Protein AF-A0A850IZP3-F1 (afdb_monomer_lite)

Structure (mmCIF, N/CA/C/O backbone):
data_AF-A0A850IZP3-F1
#
_entry.id   AF-A0A850IZP3-F1
#
loop_
_atom_site.group_PDB
_atom_site.id
_atom_site.type_symbol
_atom_site.label_atom_id
_atom_site.label_alt_id
_atom_site.label_comp_id
_atom_site.label_asym_id
_atom_site.label_entity_id
_atom_site.label_seq_id
_atom_site.pdbx_PDB_ins_code
_atom_site.Cartn_x
_atom_site.Cartn_y
_atom_site.Cartn_z
_atom_site.occupancy
_atom_site.B_iso_or_equiv
_atom_site.auth_seq_id
_atom_site.auth_comp_id
_atom_site.auth_asym_id
_atom_site.auth_atom_id
_atom_site.pdbx_PDB_model_num
ATOM 1 N N . MET A 1 1 ? -25.789 -6.468 14.798 1.00 67.38 1 MET A N 1
ATOM 2 C CA . MET A 1 1 ? -24.496 -7.185 14.905 1.00 67.38 1 MET A CA 1
ATOM 3 C C . MET A 1 1 ? -23.851 -6.825 16.226 1.00 67.38 1 MET A C 1
ATOM 5 O O . MET A 1 1 ? -23.848 -5.647 16.564 1.00 67.38 1 MET A O 1
ATOM 9 N N . ASN A 1 2 ? -23.328 -7.804 16.965 1.00 85.12 2 ASN A N 1
ATOM 10 C CA . ASN A 1 2 ? -22.502 -7.502 18.133 1.00 85.12 2 ASN A CA 1
ATOM 11 C C . ASN A 1 2 ? -21.181 -6.833 17.675 1.00 85.12 2 ASN A C 1
ATOM 13 O O . ASN A 1 2 ? -20.790 -6.929 16.506 1.00 85.12 2 ASN A O 1
ATOM 17 N N . ASN A 1 3 ? -20.508 -6.113 18.575 1.00 82.38 3 ASN A N 1
ATOM 18 C CA . ASN A 1 3 ? -19.287 -5.377 18.225 1.00 82.38 3 ASN A CA 1
ATOM 19 C C . ASN A 1 3 ? -18.172 -6.310 17.719 1.00 82.38 3 ASN A C 1
ATOM 21 O O . ASN A 1 3 ? -17.442 -5.939 16.802 1.00 82.38 3 ASN A O 1
ATOM 25 N N . ALA A 1 4 ? -18.086 -7.531 18.256 1.00 85.38 4 ALA A N 1
ATOM 26 C CA . ALA A 1 4 ? -17.090 -8.522 17.862 1.00 85.38 4 ALA A CA 1
ATOM 27 C C . ALA A 1 4 ? -17.207 -8.910 16.377 1.00 85.38 4 ALA A C 1
ATOM 29 O O . ALA A 1 4 ? -16.210 -8.858 15.663 1.00 85.38 4 ALA A O 1
ATOM 30 N N . THR A 1 5 ? -18.412 -9.198 15.871 1.00 89.06 5 THR A N 1
ATOM 31 C CA . THR A 1 5 ? -18.633 -9.526 14.451 1.00 89.06 5 THR A CA 1
ATOM 32 C C . THR A 1 5 ? -18.244 -8.364 13.540 1.00 89.06 5 THR A C 1
ATOM 34 O O . THR A 1 5 ? -17.592 -8.563 12.518 1.00 89.06 5 THR A O 1
ATOM 37 N N . ARG A 1 6 ? -18.598 -7.129 13.917 1.00 86.56 6 ARG A N 1
ATOM 38 C CA . ARG A 1 6 ? -18.254 -5.926 13.145 1.00 86.56 6 ARG A CA 1
ATOM 39 C C . ARG A 1 6 ? -16.737 -5.740 13.036 1.00 86.56 6 ARG A C 1
ATOM 41 O O . ARG A 1 6 ? -16.224 -5.426 11.962 1.00 86.56 6 ARG A O 1
ATOM 48 N N . HIS A 1 7 ? -16.023 -5.958 14.138 1.00 88.75 7 HIS A N 1
ATOM 49 C CA . HIS A 1 7 ? -14.568 -5.886 14.161 1.00 88.75 7 HIS A CA 1
ATOM 50 C C . HIS A 1 7 ? -13.919 -7.042 13.396 1.00 88.75 7 HIS A C 1
ATOM 52 O O . HIS A 1 7 ? -13.028 -6.775 12.595 1.00 88.75 7 HIS A O 1
ATOM 58 N N . GLY A 1 8 ? -14.414 -8.273 13.547 1.00 91.25 8 GLY A N 1
ATOM 59 C CA . GLY A 1 8 ? -13.928 -9.441 12.809 1.00 91.25 8 GLY A CA 1
ATOM 60 C C . GLY A 1 8 ? -14.034 -9.271 11.292 1.00 91.25 8 GLY A C 1
ATOM 61 O O . GLY A 1 8 ? -13.052 -9.473 10.586 1.00 91.25 8 GLY A O 1
ATOM 62 N N . ILE A 1 9 ? -15.180 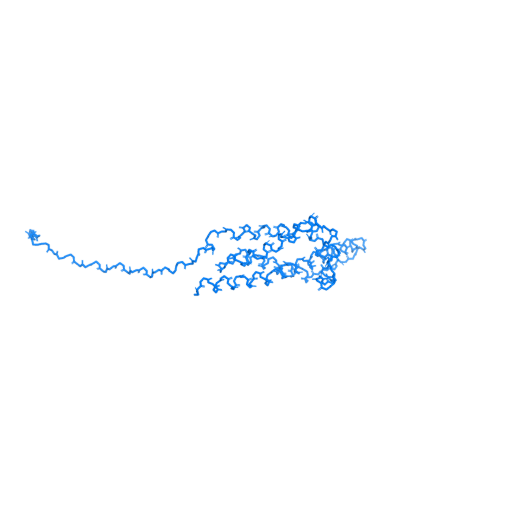-8.793 10.792 1.00 91.19 9 ILE A N 1
ATOM 63 C CA . ILE A 1 9 ? -15.354 -8.480 9.362 1.00 91.19 9 ILE A CA 1
ATOM 64 C C . ILE A 1 9 ? -14.386 -7.375 8.927 1.00 91.19 9 ILE A C 1
ATOM 66 O O . ILE A 1 9 ? -13.762 -7.477 7.878 1.00 91.19 9 ILE A O 1
ATOM 70 N N . GLY A 1 10 ? -14.221 -6.332 9.744 1.00 91.38 10 GLY A N 1
ATOM 71 C CA . GLY A 1 10 ? -13.250 -5.274 9.473 1.00 91.38 10 GLY A CA 1
ATOM 72 C C . GLY A 1 10 ? -11.815 -5.781 9.361 1.00 91.38 10 GLY A C 1
ATOM 73 O O . GLY A 1 10 ? -11.108 -5.393 8.442 1.00 91.38 10 GLY A O 1
ATOM 74 N N . ALA A 1 11 ? -11.397 -6.653 10.276 1.00 92.69 11 ALA A N 1
ATOM 75 C CA . ALA A 1 11 ? -10.071 -7.255 10.249 1.00 92.69 11 ALA A CA 1
ATOM 76 C C . ALA A 1 11 ? -9.879 -8.113 8.993 1.00 92.69 11 ALA A C 1
ATOM 78 O O . ALA A 1 11 ? -8.872 -7.956 8.312 1.00 92.69 11 ALA A O 1
ATOM 79 N N . LEU A 1 12 ? -10.868 -8.942 8.637 1.00 94.56 12 LEU A N 1
ATOM 80 C CA . LEU A 1 12 ? -10.837 -9.746 7.414 1.00 94.56 12 LEU A CA 1
ATOM 81 C C . LEU A 1 12 ? -10.697 -8.870 6.161 1.00 94.56 12 LEU A C 1
ATOM 83 O O . LEU A 1 12 ? -9.846 -9.140 5.318 1.00 94.56 12 LEU A O 1
ATOM 87 N N . ILE A 1 13 ? -11.482 -7.790 6.067 1.00 94.50 13 ILE A N 1
ATOM 88 C CA . ILE A 1 13 ? -11.368 -6.814 4.974 1.00 94.50 13 ILE A CA 1
ATOM 89 C C . ILE A 1 13 ? -9.959 -6.225 4.937 1.00 94.50 13 ILE A C 1
ATOM 91 O O . ILE A 1 13 ? -9.374 -6.143 3.867 1.00 94.50 13 ILE A O 1
ATOM 95 N N . GLY A 1 14 ? -9.399 -5.843 6.086 1.00 93.81 14 GLY A N 1
ATOM 96 C CA . GLY A 1 14 ? -8.045 -5.300 6.159 1.00 93.81 14 GLY A CA 1
ATOM 97 C C . GLY A 1 14 ? -6.970 -6.297 5.707 1.00 93.81 14 GLY A C 1
ATOM 98 O O . GLY A 1 14 ? -6.066 -5.927 4.957 1.00 93.81 14 GLY A O 1
ATOM 99 N N . VAL A 1 15 ? -7.096 -7.568 6.101 1.00 96.06 15 VAL A N 1
ATOM 100 C CA . VAL A 1 15 ? -6.193 -8.650 5.676 1.00 96.06 15 VAL A CA 1
ATOM 101 C C . VAL A 1 15 ? -6.247 -8.843 4.167 1.00 96.06 15 VAL A C 1
ATOM 103 O O . VAL A 1 15 ? -5.197 -8.953 3.552 1.00 96.06 15 VAL A O 1
ATOM 106 N N . VAL A 1 16 ? -7.437 -8.830 3.562 1.00 96.50 16 VAL A N 1
ATOM 107 C CA . VAL A 1 16 ? -7.610 -8.983 2.106 1.00 96.50 16 VAL A CA 1
ATOM 108 C C . VAL A 1 16 ? -7.182 -7.724 1.344 1.00 96.50 16 VAL A C 1
ATOM 110 O O . VAL A 1 16 ? -6.578 -7.815 0.278 1.00 96.50 16 VAL A O 1
ATOM 113 N N . ALA A 1 17 ? -7.448 -6.539 1.894 1.00 95.31 17 ALA A N 1
ATOM 114 C CA . ALA A 1 17 ? -7.074 -5.267 1.287 1.00 95.31 17 ALA A CA 1
ATOM 115 C C . ALA A 1 17 ? -5.553 -5.092 1.205 1.00 95.31 17 ALA A C 1
ATOM 117 O O . ALA A 1 17 ? -5.070 -4.498 0.251 1.00 95.31 17 ALA A O 1
ATOM 118 N N . THR A 1 18 ? -4.796 -5.621 2.170 1.00 95.50 18 THR A N 1
ATOM 119 C CA . THR A 1 18 ? -3.330 -5.479 2.211 1.00 95.50 18 THR A CA 1
ATOM 120 C C . THR A 1 18 ? -2.636 -6.018 0.944 1.00 95.50 18 THR A C 1
ATOM 122 O O . THR A 1 18 ? -1.987 -5.224 0.260 1.00 95.50 18 THR A O 1
ATOM 125 N N . PRO A 1 19 ? -2.777 -7.307 0.569 1.00 95.06 19 PRO A N 1
ATOM 126 C CA . PRO A 1 19 ? -2.169 -7.840 -0.646 1.00 95.06 19 PRO A CA 1
ATOM 127 C C . PRO A 1 19 ? -2.801 -7.262 -1.916 1.00 95.06 19 PRO A C 1
ATOM 129 O O . PRO A 1 19 ? -2.094 -7.090 -2.902 1.00 95.06 19 PRO A O 1
ATOM 132 N N . LEU A 1 20 ? -4.091 -6.900 -1.901 1.00 96.56 20 LEU A N 1
ATOM 133 C CA . LEU A 1 20 ? -4.734 -6.236 -3.041 1.00 96.56 20 LEU A CA 1
ATOM 134 C C . LEU A 1 20 ? -4.100 -4.877 -3.340 1.00 96.56 20 LEU A C 1
ATOM 136 O O . LEU A 1 20 ? -3.743 -4.609 -4.483 1.00 96.56 20 LEU A O 1
ATOM 140 N N . ILE A 1 21 ? -3.941 -4.033 -2.317 1.00 96.31 21 ILE A N 1
ATOM 141 C CA . ILE A 1 21 ? -3.305 -2.720 -2.448 1.00 96.31 21 ILE A CA 1
ATOM 142 C C . ILE A 1 21 ? -1.858 -2.900 -2.906 1.00 96.31 21 ILE A C 1
ATOM 144 O O . ILE A 1 21 ? -1.449 -2.267 -3.875 1.00 96.31 21 ILE A O 1
ATOM 148 N N . ALA A 1 22 ? -1.097 -3.775 -2.242 1.00 94.75 22 ALA A N 1
ATOM 149 C CA . ALA A 1 22 ? 0.304 -4.002 -2.576 1.00 94.75 22 ALA A CA 1
ATOM 150 C C . ALA A 1 22 ? 0.479 -4.516 -4.013 1.00 94.75 22 ALA A C 1
ATOM 152 O O . ALA A 1 22 ? 1.262 -3.943 -4.760 1.00 94.75 22 ALA A O 1
ATOM 153 N N . GLY A 1 23 ? -0.278 -5.539 -4.418 1.00 95.12 23 GLY A N 1
ATOM 154 C CA . GLY A 1 23 ? -0.184 -6.136 -5.750 1.00 95.12 23 GLY A CA 1
ATOM 155 C C . GLY A 1 23 ? -0.615 -5.185 -6.864 1.00 95.12 23 GLY A C 1
ATOM 156 O O . GLY A 1 23 ? 0.112 -5.027 -7.840 1.00 95.12 23 GLY A O 1
ATOM 157 N N . CYS A 1 24 ? -1.750 -4.493 -6.698 1.00 96.06 24 CYS A N 1
ATOM 158 C CA . CYS A 1 24 ? -2.228 -3.530 -7.695 1.00 96.06 24 CYS A CA 1
ATOM 159 C C . CYS A 1 24 ? -1.218 -2.401 -7.913 1.00 96.06 24 CYS A C 1
ATOM 161 O O . CYS A 1 24 ? -0.928 -2.039 -9.052 1.00 96.06 24 CYS A O 1
ATOM 163 N N . LEU A 1 25 ? -0.675 -1.845 -6.827 1.00 95.31 25 LEU A N 1
ATOM 164 C CA . LEU A 1 25 ? 0.289 -0.755 -6.919 1.00 95.31 25 LEU A CA 1
ATOM 165 C C . LEU A 1 25 ? 1.644 -1.230 -7.448 1.00 95.31 25 LEU A C 1
ATOM 167 O O . LEU A 1 25 ? 2.205 -0.548 -8.298 1.00 95.31 25 LEU A O 1
ATOM 171 N N . ALA A 1 26 ? 2.140 -2.390 -7.004 1.00 95.44 26 ALA A N 1
ATOM 172 C CA . ALA A 1 26 ? 3.416 -2.930 -7.467 1.00 95.44 26 ALA A CA 1
ATOM 173 C C . ALA A 1 26 ? 3.385 -3.180 -8.978 1.00 95.44 26 ALA A C 1
ATOM 175 O O . ALA A 1 26 ? 4.249 -2.672 -9.688 1.00 95.44 26 ALA A O 1
ATOM 176 N N . TYR A 1 27 ? 2.345 -3.858 -9.474 1.00 94.69 27 TYR A N 1
ATOM 177 C CA . TYR A 1 27 ? 2.168 -4.081 -10.910 1.00 94.69 27 TYR A CA 1
ATOM 178 C C . TYR A 1 27 ? 2.124 -2.755 -11.680 1.00 94.69 27 TYR A C 1
ATOM 180 O O . TYR A 1 27 ? 2.862 -2.553 -12.640 1.00 94.69 27 TYR A O 1
ATOM 188 N N . SER A 1 28 ? 1.295 -1.812 -11.220 1.00 92.88 28 SER A N 1
ATOM 189 C CA . SER A 1 28 ? 1.100 -0.539 -11.922 1.00 92.88 28 SER A CA 1
ATOM 190 C C . SER A 1 28 ? 2.368 0.316 -11.959 1.00 92.88 28 SER A C 1
ATOM 192 O O . SER A 1 28 ? 2.606 1.015 -12.936 1.00 92.88 28 SER A O 1
ATOM 194 N N . VAL A 1 29 ? 3.186 0.291 -10.901 1.00 91.19 29 VAL A N 1
ATOM 195 C CA . VAL A 1 29 ? 4.445 1.050 -10.842 1.00 91.19 29 VAL A CA 1
ATOM 196 C C . VAL A 1 29 ? 5.473 0.503 -11.827 1.00 91.19 29 VAL A C 1
ATOM 198 O O . VAL A 1 29 ? 6.165 1.298 -12.468 1.00 91.19 29 VAL A O 1
ATOM 201 N N . ASP A 1 30 ? 5.595 -0.821 -11.949 1.00 90.81 30 ASP A N 1
ATOM 202 C CA . ASP A 1 30 ? 6.545 -1.401 -12.900 1.00 90.81 30 ASP A CA 1
ATOM 203 C C . ASP A 1 30 ? 6.085 -1.198 -14.346 1.00 90.81 30 ASP A C 1
ATOM 205 O O . ASP A 1 30 ? 6.878 -0.758 -15.181 1.00 90.81 30 ASP A O 1
ATOM 209 N N . ASP A 1 31 ? 4.792 -1.376 -14.625 1.00 90.38 31 ASP A N 1
ATOM 210 C CA . ASP A 1 31 ? 4.266 -1.132 -15.967 1.00 90.38 31 ASP A CA 1
ATOM 211 C C . ASP A 1 31 ? 4.381 0.342 -16.380 1.00 90.38 31 ASP A C 1
ATOM 213 O O . ASP A 1 31 ? 4.856 0.636 -17.473 1.00 90.38 31 ASP A O 1
ATOM 217 N N . VAL A 1 32 ? 4.070 1.302 -15.498 1.00 87.25 32 VAL A N 1
ATOM 218 C CA . VAL A 1 32 ? 4.265 2.734 -15.801 1.00 87.25 32 VAL A CA 1
ATOM 219 C C . VAL A 1 32 ? 5.725 3.024 -16.148 1.00 87.25 32 VAL A C 1
ATOM 221 O O . VAL A 1 32 ? 6.003 3.815 -17.051 1.00 87.25 32 VAL A O 1
ATOM 224 N N . ARG A 1 33 ? 6.679 2.370 -15.479 1.00 86.31 33 ARG A N 1
ATOM 225 C CA . ARG A 1 33 ? 8.106 2.520 -15.782 1.00 86.31 33 ARG A CA 1
ATOM 226 C C . ARG A 1 33 ? 8.444 1.981 -17.175 1.00 86.31 33 ARG A C 1
ATOM 228 O O . ARG A 1 33 ? 9.152 2.656 -17.925 1.00 86.31 33 ARG A O 1
ATOM 235 N N . LEU A 1 34 ? 7.927 0.805 -17.531 1.00 88.19 34 LEU A N 1
ATOM 236 C CA . LEU A 1 34 ? 8.101 0.195 -18.855 1.00 88.19 34 LEU A CA 1
ATOM 237 C C . LEU A 1 34 ? 7.414 1.014 -19.958 1.00 88.19 34 LEU A C 1
ATOM 239 O O . LEU A 1 34 ? 8.002 1.254 -21.014 1.00 88.19 34 LEU A O 1
ATOM 243 N N . SER A 1 35 ? 6.212 1.518 -19.695 1.00 87.31 35 SER A N 1
ATOM 244 C CA . SER A 1 35 ? 5.441 2.399 -20.573 1.00 87.31 35 SER A CA 1
ATOM 245 C C . SER A 1 35 ? 6.163 3.728 -20.825 1.00 87.31 35 SER A C 1
ATOM 247 O O . SER A 1 35 ? 6.228 4.199 -21.958 1.00 87.31 35 SER A O 1
ATOM 249 N N . VAL A 1 36 ? 6.791 4.325 -19.805 1.00 87.25 36 VAL A N 1
ATOM 250 C CA . VAL A 1 36 ? 7.610 5.540 -19.976 1.00 87.25 36 VAL A CA 1
ATOM 251 C C . VAL A 1 36 ? 8.872 5.252 -20.791 1.00 87.25 36 VAL A C 1
ATOM 253 O O . VAL A 1 36 ? 9.206 6.028 -21.688 1.00 87.25 36 VAL A O 1
ATOM 256 N N . ALA A 1 37 ? 9.566 4.144 -20.514 1.00 88.19 37 ALA A N 1
ATOM 257 C CA . ALA A 1 37 ? 10.771 3.763 -21.251 1.00 88.19 37 ALA A CA 1
ATOM 258 C C . ALA A 1 37 ? 10.470 3.487 -22.736 1.00 88.19 37 ALA A C 1
ATOM 260 O O . ALA A 1 37 ? 11.145 4.018 -23.618 1.00 88.19 37 ALA A O 1
ATOM 261 N N . SER A 1 38 ? 9.418 2.714 -23.012 1.00 88.38 38 SER A N 1
ATOM 262 C CA . SER A 1 38 ? 8.969 2.408 -24.375 1.00 88.38 38 SER A CA 1
ATOM 263 C C . SER A 1 38 ? 8.416 3.638 -25.095 1.00 88.38 38 SER A C 1
ATOM 265 O O . SER A 1 38 ? 8.727 3.840 -26.265 1.00 88.38 38 SER A O 1
ATOM 267 N N . GLY A 1 39 ? 7.675 4.510 -24.408 1.00 89.31 39 GLY A N 1
ATOM 268 C CA . GLY A 1 39 ? 7.185 5.768 -24.969 1.00 89.31 39 GLY A CA 1
ATOM 269 C C . GLY A 1 39 ? 8.309 6.739 -25.342 1.00 89.31 39 GLY A C 1
ATOM 270 O O . GLY A 1 39 ? 8.224 7.417 -26.367 1.00 89.31 39 GLY A O 1
ATOM 271 N N . LEU A 1 40 ? 9.391 6.784 -24.555 1.00 90.94 40 LEU A N 1
ATOM 272 C CA . LEU A 1 40 ? 10.570 7.583 -24.889 1.00 90.94 40 LEU A CA 1
ATOM 273 C C . LEU A 1 40 ? 11.271 7.048 -26.143 1.00 90.94 40 LEU A C 1
ATOM 275 O O . LEU A 1 40 ? 11.614 7.840 -27.018 1.00 90.94 40 LEU A O 1
ATOM 279 N N . GLN A 1 41 ? 11.436 5.727 -26.250 1.00 91.00 41 GLN A N 1
ATOM 280 C CA . GLN A 1 41 ? 12.009 5.091 -27.438 1.00 91.00 41 GLN A CA 1
ATOM 281 C C . GLN A 1 41 ? 11.131 5.321 -28.675 1.00 91.00 41 GLN A C 1
ATOM 283 O O . GLN A 1 41 ? 11.626 5.760 -29.706 1.00 91.00 41 GLN A O 1
ATOM 288 N N . ALA A 1 42 ? 9.816 5.135 -28.547 1.00 91.75 42 ALA A N 1
ATOM 289 C CA . ALA A 1 42 ? 8.856 5.373 -29.621 1.00 91.75 42 ALA A CA 1
ATOM 290 C C . ALA A 1 42 ? 8.920 6.818 -30.145 1.00 91.75 42 ALA A C 1
ATOM 292 O O . ALA A 1 42 ? 8.843 7.054 -31.347 1.00 91.75 42 ALA A O 1
ATOM 293 N N . LYS A 1 43 ? 9.146 7.788 -29.251 1.00 92.62 43 LYS A N 1
ATOM 294 C CA . LYS A 1 43 ? 9.358 9.191 -29.622 1.00 92.62 43 LYS A CA 1
ATOM 295 C C . LYS A 1 43 ? 10.668 9.418 -30.388 1.00 92.62 43 LYS A C 1
ATOM 297 O O . LYS A 1 43 ? 10.703 10.284 -31.256 1.00 92.62 43 LYS A O 1
ATOM 302 N N . ILE A 1 44 ? 11.741 8.701 -30.046 1.00 94.25 44 ILE A N 1
ATOM 303 C CA . ILE A 1 44 ? 13.028 8.767 -30.764 1.00 94.25 44 ILE A CA 1
ATOM 304 C C . ILE A 1 44 ? 12.876 8.174 -32.169 1.00 94.25 44 ILE A C 1
ATOM 306 O O . ILE A 1 44 ? 13.392 8.743 -33.128 1.00 94.25 44 ILE A O 1
ATOM 310 N N . ASP A 1 45 ? 12.131 7.076 -32.278 1.00 95.00 45 ASP A N 1
ATOM 311 C CA . ASP A 1 45 ? 11.942 6.322 -33.520 1.00 95.00 45 ASP A CA 1
ATOM 312 C C . ASP A 1 45 ? 10.780 6.850 -34.392 1.00 95.00 45 ASP A C 1
ATOM 314 O O . ASP A 1 45 ? 10.509 6.289 -35.451 1.00 95.00 45 ASP A O 1
ATOM 318 N N . ASP A 1 46 ? 10.100 7.920 -33.962 1.00 94.56 46 ASP A N 1
ATOM 319 C CA . ASP A 1 46 ? 8.917 8.523 -34.607 1.00 94.56 46 ASP A CA 1
ATOM 320 C C . ASP A 1 46 ? 7.770 7.524 -34.871 1.00 94.56 46 ASP A C 1
ATOM 322 O O . ASP A 1 46 ? 7.109 7.531 -35.912 1.00 94.56 46 ASP A O 1
ATOM 326 N N . VAL A 1 47 ? 7.519 6.635 -33.904 1.00 93.50 47 VAL A N 1
ATOM 327 C CA . VAL A 1 47 ? 6.438 5.637 -33.947 1.00 93.50 47 VAL A CA 1
ATOM 328 C C . VAL A 1 47 ? 5.416 5.846 -32.821 1.00 93.50 47 VAL A C 1
ATOM 330 O O . VAL A 1 47 ? 5.739 6.416 -31.776 1.00 93.50 47 VAL A O 1
ATOM 333 N N . PRO A 1 48 ? 4.158 5.388 -32.987 1.00 89.00 48 PRO A N 1
ATOM 334 C CA . PRO A 1 48 ? 3.152 5.478 -31.932 1.00 89.00 48 PRO A CA 1
ATOM 335 C C . PRO A 1 48 ? 3.561 4.701 -30.674 1.00 89.00 48 PRO A C 1
ATOM 337 O O . PRO A 1 48 ? 3.965 3.542 -30.755 1.00 89.00 48 PRO A O 1
ATOM 340 N N . ALA A 1 49 ? 3.405 5.323 -29.503 1.00 84.81 49 ALA A N 1
ATOM 341 C CA . ALA A 1 49 ? 3.709 4.675 -28.232 1.00 84.81 49 ALA A CA 1
ATOM 342 C C . ALA A 1 49 ? 2.674 3.580 -27.891 1.00 84.81 49 ALA A C 1
ATOM 344 O O . ALA A 1 49 ? 1.463 3.806 -28.040 1.00 84.81 49 ALA A O 1
ATOM 345 N N . PRO A 1 50 ? 3.116 2.411 -27.397 1.00 81.69 50 PRO A N 1
ATOM 346 C CA . PRO A 1 50 ? 2.210 1.420 -26.833 1.00 81.69 50 PRO A CA 1
ATOM 347 C C . PRO A 1 50 ? 1.554 1.973 -25.558 1.00 81.69 50 PRO A C 1
ATOM 349 O O . PRO A 1 50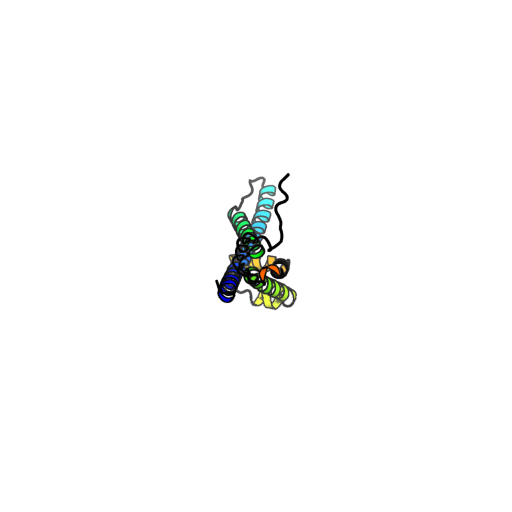 ? 2.183 2.696 -24.790 1.00 81.69 50 PRO A O 1
ATOM 352 N N . HIS A 1 51 ? 0.275 1.651 -25.348 1.00 80.62 51 HIS A N 1
ATOM 353 C CA . HIS A 1 51 ? -0.476 2.035 -24.151 1.00 80.62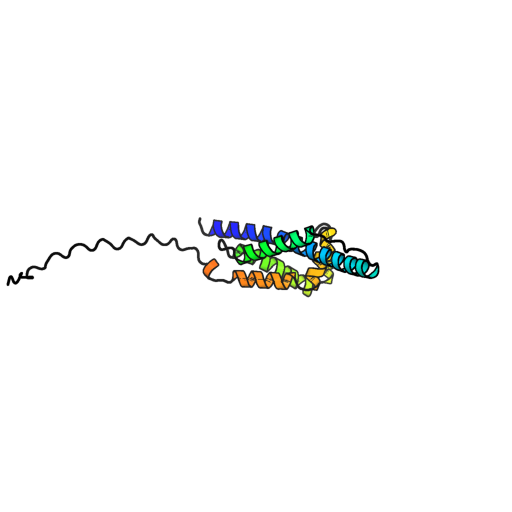 51 HIS A CA 1
ATOM 354 C C . HIS A 1 51 ? -0.949 0.772 -23.437 1.00 80.62 51 HIS A C 1
ATOM 356 O O . HIS A 1 51 ? -1.699 -0.003 -24.037 1.00 80.62 51 HIS A O 1
ATOM 362 N N . ASP A 1 52 ? -0.570 0.593 -22.170 1.00 83.81 52 ASP A N 1
ATOM 363 C CA . ASP A 1 52 ? -1.151 -0.458 -21.338 1.00 83.81 52 ASP A CA 1
ATOM 364 C C . ASP A 1 52 ? -2.321 0.075 -20.496 1.00 83.81 52 ASP A C 1
ATOM 366 O O . ASP A 1 52 ? -2.171 0.808 -19.516 1.00 83.81 52 ASP A O 1
ATOM 370 N N . TRP A 1 53 ? -3.532 -0.314 -20.888 1.00 89.62 53 TRP A N 1
ATOM 371 C CA . TRP A 1 53 ? -4.748 0.006 -20.145 1.00 89.62 53 TRP A CA 1
ATOM 372 C C . TRP A 1 53 ? -4.925 -0.872 -18.899 1.00 89.62 53 TRP A C 1
ATOM 374 O O . TRP A 1 53 ? -5.667 -0.484 -17.991 1.00 89.62 53 TRP A O 1
ATOM 384 N N . ALA A 1 54 ? -4.264 -2.034 -18.832 1.00 89.94 54 ALA A N 1
ATOM 385 C CA . ALA A 1 54 ? -4.381 -2.949 -17.702 1.00 89.94 54 ALA A CA 1
ATOM 386 C C . ALA A 1 54 ? -3.735 -2.357 -16.445 1.00 89.94 54 ALA A C 1
ATOM 388 O O . ALA A 1 54 ? -4.376 -2.335 -15.390 1.00 89.94 54 ALA A O 1
ATOM 389 N N . ALA A 1 55 ? -2.531 -1.794 -16.564 1.00 89.44 55 ALA A N 1
ATOM 390 C CA . ALA A 1 55 ? -1.867 -1.085 -15.473 1.00 89.44 55 ALA A CA 1
ATOM 391 C C . ALA A 1 55 ? -2.697 0.082 -14.927 1.00 89.44 55 ALA A C 1
ATOM 393 O O . ALA A 1 55 ? -2.868 0.212 -13.715 1.00 89.44 55 ALA A O 1
ATOM 394 N N . LEU A 1 56 ? -3.297 0.896 -15.803 1.00 91.06 56 LEU A N 1
ATOM 395 C CA . LEU A 1 56 ? -4.193 1.970 -15.365 1.00 91.06 56 LEU A CA 1
ATOM 396 C C . LEU A 1 56 ? -5.416 1.415 -14.619 1.00 91.06 56 LEU A C 1
ATOM 398 O O . LEU A 1 56 ? -5.799 1.943 -13.573 1.00 91.06 56 LEU A O 1
ATOM 402 N N . GLY A 1 57 ? -6.019 0.340 -15.130 1.00 95.06 57 GLY A N 1
ATOM 403 C CA . GLY A 1 57 ? -7.138 -0.335 -14.476 1.00 95.06 57 GLY A CA 1
ATOM 404 C C . GLY A 1 57 ? -6.776 -0.832 -13.075 1.00 95.06 57 GLY A C 1
ATOM 405 O O . GLY A 1 57 ? -7.506 -0.564 -12.119 1.00 95.06 57 GLY A O 1
ATOM 406 N N . LEU A 1 58 ? -5.628 -1.494 -12.928 1.00 95.62 58 LEU A N 1
ATOM 407 C CA . LEU A 1 58 ? -5.138 -1.994 -11.642 1.00 95.62 58 LEU A CA 1
ATOM 408 C C . LEU A 1 58 ? -4.799 -0.860 -10.672 1.00 95.62 58 LEU A C 1
ATOM 410 O O . LEU A 1 58 ? -5.164 -0.940 -9.498 1.00 95.62 58 LEU A O 1
ATOM 414 N N . LEU A 1 59 ? -4.202 0.233 -11.147 1.00 94.94 59 LEU A N 1
ATOM 415 C CA . LEU A 1 59 ? -3.944 1.421 -10.335 1.00 94.94 59 LEU A CA 1
ATOM 416 C C . LEU A 1 59 ? -5.245 1.998 -9.767 1.00 94.94 59 LEU A C 1
ATOM 418 O O . LEU A 1 59 ? -5.331 2.290 -8.571 1.00 94.94 59 LEU A O 1
ATOM 422 N N . LEU A 1 60 ? -6.273 2.126 -10.611 1.00 96.81 60 LEU A N 1
ATOM 423 C CA . LEU A 1 60 ? -7.591 2.613 -10.206 1.00 96.81 60 LEU A CA 1
ATOM 424 C C . LEU A 1 60 ? -8.260 1.671 -9.201 1.00 96.81 60 LEU A C 1
ATOM 426 O O . LEU A 1 60 ? -8.847 2.146 -8.228 1.00 96.81 60 LEU A O 1
ATOM 430 N N . VAL A 1 61 ? -8.135 0.354 -9.383 1.00 97.44 61 VAL A N 1
ATOM 431 C CA . VAL A 1 61 ? -8.620 -0.641 -8.415 1.00 97.44 61 VAL A CA 1
ATOM 432 C C . VAL A 1 61 ? -7.896 -0.488 -7.077 1.00 97.44 61 VAL A C 1
ATOM 434 O O . VAL A 1 61 ? -8.556 -0.385 -6.043 1.00 97.44 61 VAL A O 1
ATOM 437 N N . GLY A 1 62 ? -6.564 -0.395 -7.071 1.00 96.75 62 GLY A N 1
ATOM 438 C CA . GLY A 1 62 ? -5.774 -0.184 -5.855 1.00 96.75 62 GLY A CA 1
ATOM 439 C C . GLY A 1 62 ? -6.172 1.099 -5.119 1.00 96.75 62 GLY A C 1
ATOM 440 O O . GLY A 1 62 ? -6.439 1.076 -3.915 1.00 96.75 62 GLY A O 1
ATOM 441 N N . ALA A 1 63 ? -6.304 2.209 -5.849 1.00 96.31 63 ALA A N 1
ATOM 442 C CA . ALA A 1 63 ? -6.758 3.487 -5.304 1.00 96.31 63 ALA A CA 1
ATOM 443 C C . ALA A 1 63 ? -8.191 3.410 -4.748 1.00 96.31 63 ALA A C 1
ATOM 445 O O . ALA A 1 63 ? -8.468 3.940 -3.669 1.00 96.31 63 ALA A O 1
ATOM 446 N N . ALA A 1 64 ? -9.096 2.711 -5.438 1.00 97.00 64 ALA A N 1
ATOM 447 C CA . ALA A 1 64 ? -10.462 2.493 -4.975 1.00 97.00 64 ALA A CA 1
ATOM 448 C C . ALA A 1 64 ? -10.501 1.654 -3.692 1.00 97.00 64 ALA A C 1
ATOM 450 O O . ALA A 1 64 ? -11.240 1.999 -2.769 1.00 97.00 64 ALA A O 1
ATOM 451 N N . VAL A 1 65 ? -9.678 0.605 -3.583 1.00 96.69 65 VAL A N 1
ATOM 452 C CA . VAL A 1 65 ? -9.558 -0.204 -2.359 1.00 96.69 65 VAL A CA 1
ATOM 453 C C . VAL A 1 65 ? -9.047 0.650 -1.200 1.00 96.69 65 VAL A C 1
ATOM 455 O O . VAL A 1 65 ? -9.648 0.609 -0.126 1.00 96.69 65 VAL A O 1
ATOM 458 N N . ILE A 1 66 ? -8.016 1.479 -1.415 1.00 96.06 66 ILE A N 1
ATOM 459 C CA . ILE A 1 66 ? -7.537 2.448 -0.413 1.00 96.06 66 ILE A CA 1
ATOM 460 C C . ILE A 1 66 ? -8.682 3.374 0.012 1.00 96.06 66 ILE A C 1
ATOM 462 O O . ILE A 1 66 ? -8.972 3.497 1.202 1.00 96.06 66 ILE A O 1
ATOM 466 N N . GLY A 1 67 ? -9.381 3.988 -0.944 1.00 94.00 67 GLY A N 1
ATOM 467 C CA . GLY A 1 67 ? -10.514 4.871 -0.671 1.00 94.00 67 GLY A CA 1
ATOM 468 C C . GLY A 1 67 ? -11.638 4.176 0.103 1.00 94.00 67 GLY A C 1
ATOM 469 O O . GLY A 1 67 ? -12.221 4.775 1.013 1.00 94.00 67 GLY A O 1
ATOM 470 N N . LEU A 1 68 ? -11.908 2.905 -0.204 1.00 93.50 68 LEU A N 1
ATOM 471 C CA . LEU A 1 68 ? -12.903 2.080 0.472 1.00 93.50 68 LEU A CA 1
ATOM 472 C C . LEU A 1 68 ? -12.500 1.800 1.921 1.00 93.50 68 LEU A C 1
ATOM 474 O O . LEU A 1 68 ? -13.309 2.035 2.816 1.00 93.50 68 LEU A O 1
ATOM 478 N N . VAL A 1 69 ? -11.267 1.352 2.188 1.00 93.69 69 VAL A N 1
ATOM 479 C CA . VAL A 1 69 ? -10.816 1.085 3.568 1.00 93.69 69 VAL A CA 1
ATOM 480 C C . VAL A 1 69 ? -10.709 2.376 4.380 1.00 93.69 69 VAL A C 1
ATOM 482 O O . VAL A 1 69 ? -11.125 2.419 5.541 1.00 93.69 69 VAL A O 1
ATOM 485 N N . VAL A 1 70 ? -10.264 3.468 3.752 1.00 92.38 70 VAL A N 1
ATOM 486 C CA . VAL A 1 70 ? -10.237 4.801 4.364 1.00 92.38 70 VAL A CA 1
ATOM 487 C C . VAL A 1 70 ? -11.641 5.269 4.705 1.00 92.38 70 VAL A C 1
ATOM 489 O O . VAL A 1 70 ? -11.798 5.879 5.752 1.00 92.38 70 VAL A O 1
ATOM 492 N N . ASN A 1 71 ? -12.675 4.958 3.917 1.00 86.94 71 ASN A N 1
ATOM 493 C CA . ASN A 1 71 ? -14.064 5.367 4.175 1.00 86.94 71 ASN A CA 1
ATOM 494 C C . ASN A 1 71 ? -14.938 4.311 4.870 1.00 86.94 71 ASN A C 1
ATOM 496 O O . ASN A 1 71 ? -16.083 4.612 5.220 1.00 86.94 71 ASN A O 1
ATOM 500 N N . ALA A 1 72 ? -14.421 3.105 5.119 1.00 80.00 72 ALA A N 1
ATOM 501 C CA . ALA A 1 72 ? -15.181 2.000 5.685 1.00 80.00 72 ALA A CA 1
ATOM 502 C C . ALA A 1 72 ? -15.793 2.387 7.041 1.00 80.00 72 ALA A C 1
ATOM 504 O O . ALA A 1 72 ? -15.116 2.494 8.065 1.00 80.00 72 ALA A O 1
ATOM 505 N N . ARG A 1 73 ? -17.117 2.579 7.058 1.00 76.88 73 ARG A N 1
ATOM 506 C CA . ARG A 1 73 ? -17.877 2.906 8.278 1.00 76.88 73 ARG A CA 1
ATOM 507 C C . ARG A 1 73 ? -18.072 1.700 9.197 1.00 76.88 73 ARG A C 1
ATOM 509 O O . ARG A 1 73 ? -18.498 1.866 10.335 1.00 76.88 73 ARG A O 1
ATOM 516 N N . LEU A 1 74 ? -17.783 0.498 8.696 1.00 70.38 74 LEU A N 1
ATOM 517 C CA . LEU A 1 74 ? -18.009 -0.751 9.410 1.00 70.38 74 LEU A CA 1
ATOM 518 C C . LEU A 1 74 ? -17.032 -0.910 10.576 1.00 70.38 74 LEU A C 1
ATOM 520 O O . LEU A 1 74 ? -17.477 -1.155 11.689 1.00 70.38 74 LEU A O 1
ATOM 524 N N . SER A 1 75 ? -15.723 -0.749 10.373 1.00 84.31 75 SER A N 1
ATOM 525 C CA . SER A 1 75 ? -14.743 -0.994 11.436 1.00 84.31 75 SER A CA 1
ATOM 526 C C . SER A 1 75 ? -13.424 -0.263 11.176 1.00 84.31 75 SER A C 1
ATOM 528 O O . SER A 1 75 ? -12.929 -0.312 10.050 1.00 84.31 75 SER A O 1
ATOM 530 N N . PRO A 1 76 ? -12.802 0.339 12.207 1.00 87.00 76 PRO A N 1
ATOM 531 C CA . PRO A 1 76 ? -11.473 0.941 12.093 1.00 87.00 76 PRO A CA 1
ATOM 532 C C . PRO A 1 76 ? -10.382 -0.093 11.776 1.00 87.00 76 PRO A C 1
ATOM 534 O O . PRO A 1 76 ? -9.345 0.273 11.233 1.00 87.00 76 PRO A O 1
ATOM 537 N N . LEU A 1 77 ? -10.625 -1.386 12.040 1.00 90.62 77 LEU A N 1
ATOM 538 C CA . LEU A 1 77 ? -9.674 -2.456 11.717 1.00 90.62 77 LEU A CA 1
ATOM 539 C C . LEU A 1 77 ? -9.453 -2.628 10.209 1.00 90.62 77 LEU A C 1
ATOM 541 O O . LEU A 1 77 ? -8.372 -3.048 9.812 1.00 90.62 77 LEU A O 1
ATOM 545 N N . ALA A 1 78 ? -10.431 -2.246 9.380 1.00 91.38 78 ALA A N 1
ATOM 546 C CA . ALA A 1 78 ? -10.314 -2.354 7.927 1.00 91.38 78 ALA A CA 1
ATOM 547 C C . ALA A 1 78 ? -9.189 -1.482 7.356 1.00 91.38 78 ALA A C 1
ATOM 549 O O . ALA A 1 78 ? -8.555 -1.885 6.389 1.00 91.38 78 ALA A O 1
ATOM 550 N N . SER A 1 79 ? -8.915 -0.319 7.959 1.00 93.31 79 SER A N 1
ATOM 551 C CA . SER A 1 79 ? -7.779 0.531 7.583 1.00 93.31 79 SER A CA 1
ATOM 552 C C . SER A 1 79 ? -6.573 0.351 8.506 1.00 93.31 79 SER A C 1
ATOM 554 O O . SER A 1 79 ? -5.444 0.496 8.053 1.00 93.31 79 SER A O 1
ATOM 556 N N . LEU A 1 80 ? -6.779 0.001 9.783 1.00 94.38 80 LEU A N 1
ATOM 557 C CA . LEU A 1 80 ? -5.674 -0.191 10.725 1.00 94.38 80 LEU A CA 1
ATOM 558 C C . LEU A 1 80 ? -4.773 -1.360 10.321 1.00 94.38 80 LEU A C 1
ATOM 560 O O . LEU A 1 80 ? -3.560 -1.206 10.342 1.00 94.38 80 LEU A O 1
ATOM 564 N N . VAL A 1 81 ? -5.348 -2.508 9.945 1.00 95.94 81 VAL A N 1
ATOM 565 C CA . VAL A 1 81 ? -4.571 -3.698 9.556 1.00 95.94 81 VAL A CA 1
ATOM 566 C C . VAL A 1 81 ? -3.645 -3.408 8.365 1.00 95.94 81 VAL A C 1
ATOM 568 O O . VAL A 1 81 ? -2.434 -3.543 8.541 1.00 95.94 81 VAL A O 1
ATOM 571 N N . PRO A 1 82 ? -4.137 -2.944 7.196 1.00 95.75 82 PRO A N 1
ATOM 572 C CA . PRO A 1 82 ? -3.253 -2.619 6.078 1.00 95.75 82 PRO A CA 1
ATOM 573 C C . PRO A 1 82 ? -2.306 -1.461 6.406 1.00 95.75 82 PRO A C 1
ATOM 575 O O . PRO A 1 82 ? -1.170 -1.456 5.941 1.00 95.75 82 PRO A O 1
ATOM 578 N N . GLY A 1 83 ? -2.731 -0.511 7.247 1.00 96.88 83 GLY A N 1
ATOM 579 C CA . GLY A 1 83 ? -1.888 0.595 7.688 1.00 96.88 83 GLY A CA 1
ATOM 580 C C . GLY A 1 83 ? -0.681 0.152 8.514 1.00 96.88 83 GLY A C 1
ATOM 581 O O . GLY A 1 83 ? 0.445 0.545 8.222 1.00 96.88 83 GLY A O 1
ATOM 582 N N . VAL A 1 84 ? -0.902 -0.695 9.521 1.00 97.62 84 VAL A N 1
ATOM 583 C CA . VAL A 1 84 ? 0.164 -1.228 10.380 1.00 97.62 84 VAL A CA 1
ATOM 584 C C . VAL A 1 84 ? 1.085 -2.144 9.586 1.00 97.62 84 VAL A C 1
ATOM 586 O O . VAL A 1 84 ? 2.297 -2.000 9.693 1.00 97.62 84 VAL A O 1
ATOM 589 N N . LEU A 1 85 ? 0.536 -3.048 8.769 1.00 96.75 85 LEU A N 1
ATOM 590 C CA . LEU A 1 85 ? 1.345 -3.969 7.968 1.00 96.75 85 LEU A CA 1
ATOM 591 C C . LEU A 1 85 ? 2.188 -3.222 6.929 1.00 96.75 85 LEU A C 1
ATOM 593 O O . LEU A 1 85 ? 3.395 -3.434 6.863 1.00 96.75 85 LEU A O 1
ATOM 597 N N . GLY A 1 86 ? 1.584 -2.305 6.166 1.00 95.75 86 GLY A N 1
ATOM 598 C CA . GLY A 1 86 ? 2.301 -1.491 5.182 1.00 95.75 86 GLY A CA 1
ATOM 599 C C . GLY A 1 86 ? 3.317 -0.545 5.826 1.00 95.75 86 GLY A C 1
ATOM 600 O O . GLY A 1 86 ? 4.438 -0.416 5.342 1.00 95.75 86 GLY A O 1
ATOM 601 N N . GLY A 1 87 ? 2.963 0.065 6.959 1.00 96.56 87 GLY A N 1
ATOM 602 C CA . GLY A 1 87 ? 3.862 0.929 7.720 1.00 96.56 87 GLY A CA 1
ATOM 603 C C . GLY A 1 87 ? 5.062 0.166 8.280 1.00 96.56 87 GLY A C 1
ATOM 604 O O . GLY A 1 87 ? 6.195 0.595 8.086 1.00 96.56 87 GLY A O 1
ATOM 605 N N . ALA A 1 88 ? 4.829 -0.987 8.913 1.00 96.81 88 ALA A N 1
ATOM 606 C CA . ALA A 1 88 ? 5.889 -1.849 9.432 1.00 96.81 88 ALA A CA 1
ATOM 607 C C . ALA A 1 88 ? 6.803 -2.353 8.312 1.00 96.81 88 ALA A C 1
ATOM 609 O O . ALA A 1 88 ? 8.021 -2.317 8.459 1.00 96.81 88 ALA A O 1
ATOM 610 N N . LEU A 1 89 ? 6.227 -2.750 7.175 1.00 95.62 89 LEU A N 1
ATOM 611 C CA . LEU A 1 89 ? 6.987 -3.145 5.994 1.00 95.62 89 LEU A CA 1
ATOM 612 C C . LEU A 1 89 ? 7.865 -1.999 5.472 1.00 95.62 89 LEU A C 1
ATOM 614 O O . LEU A 1 89 ? 9.037 -2.214 5.177 1.00 95.62 89 LEU A O 1
ATOM 618 N N . GLY A 1 90 ? 7.322 -0.783 5.387 1.00 95.50 90 GLY A N 1
ATOM 619 C CA . GLY A 1 90 ? 8.075 0.402 4.973 1.00 95.50 90 GLY A CA 1
ATOM 620 C C . GLY A 1 90 ? 9.217 0.749 5.933 1.00 95.50 90 GLY A C 1
ATOM 621 O O . GLY A 1 90 ? 10.324 1.038 5.489 1.00 95.50 90 GLY A O 1
ATOM 622 N N . VAL A 1 91 ? 8.975 0.662 7.245 1.00 97.12 91 VAL A N 1
ATOM 623 C CA . VAL A 1 91 ? 10.013 0.854 8.273 1.00 97.12 91 VAL A CA 1
ATOM 624 C C . VAL A 1 91 ? 11.095 -0.218 8.164 1.00 97.12 91 VAL A C 1
ATOM 626 O O . VAL A 1 91 ? 12.276 0.104 8.238 1.00 97.12 91 VAL A O 1
ATOM 629 N N . LEU A 1 92 ? 10.718 -1.479 7.951 1.00 96.38 92 LEU A N 1
ATOM 630 C CA . LEU A 1 92 ? 11.674 -2.575 7.816 1.00 96.38 92 LEU A CA 1
ATOM 631 C C . LEU A 1 92 ? 12.549 -2.412 6.570 1.00 96.38 92 LEU A C 1
ATOM 633 O O . LEU A 1 92 ? 13.756 -2.602 6.645 1.00 96.38 92 LEU A O 1
ATOM 637 N N . TRP A 1 93 ? 11.973 -1.965 5.455 1.00 95.50 93 TRP A N 1
ATOM 638 C CA . TRP A 1 93 ? 12.735 -1.600 4.259 1.00 95.50 93 TRP A CA 1
ATOM 639 C C . TRP A 1 93 ? 13.722 -0.456 4.486 1.00 95.50 93 TRP A C 1
ATOM 641 O O . TRP A 1 93 ? 14.801 -0.466 3.896 1.00 95.50 93 TRP A O 1
ATOM 651 N N . PHE A 1 94 ? 13.367 0.507 5.337 1.00 94.62 94 PHE A N 1
ATOM 652 C CA . PHE A 1 94 ? 14.235 1.630 5.681 1.00 94.62 94 PHE A CA 1
ATOM 653 C C . PHE A 1 94 ? 15.378 1.232 6.626 1.00 94.62 94 PHE A C 1
ATOM 655 O O . PHE A 1 94 ? 16.497 1.712 6.469 1.00 94.62 94 PHE A O 1
ATOM 662 N N . LEU A 1 95 ? 15.106 0.368 7.607 1.00 97.50 95 LEU A N 1
ATOM 663 C CA . LEU A 1 95 ? 16.090 -0.043 8.613 1.00 97.50 95 LEU A CA 1
ATOM 664 C C . LEU A 1 95 ? 16.985 -1.197 8.143 1.00 97.50 95 LEU A C 1
ATOM 666 O O . LEU A 1 95 ? 18.157 -1.236 8.494 1.00 97.50 95 LEU A O 1
ATOM 670 N N . GLU A 1 96 ? 16.438 -2.124 7.357 1.00 96.75 96 GLU A N 1
ATOM 671 C CA . GLU A 1 96 ? 17.043 -3.424 7.046 1.00 96.75 96 GLU A CA 1
ATOM 672 C C . GLU A 1 96 ? 16.950 -3.743 5.541 1.00 96.75 96 GLU A C 1
ATOM 674 O O . GLU A 1 96 ? 16.559 -4.837 5.129 1.00 96.75 96 GLU A O 1
ATOM 679 N N . THR A 1 97 ? 17.308 -2.783 4.679 1.00 95.44 97 THR A N 1
ATOM 680 C CA . THR A 1 97 ? 17.194 -2.917 3.211 1.00 95.44 97 THR A CA 1
ATOM 681 C C . THR A 1 97 ? 17.896 -4.167 2.669 1.00 95.44 97 THR A C 1
ATOM 683 O O . THR A 1 97 ? 17.338 -4.875 1.834 1.00 95.44 97 THR A O 1
ATOM 686 N N . ALA A 1 98 ? 19.111 -4.466 3.147 1.00 95.19 98 ALA A N 1
ATOM 687 C CA . ALA A 1 98 ? 19.884 -5.618 2.678 1.00 95.19 98 ALA A CA 1
ATOM 688 C C . ALA A 1 98 ? 19.200 -6.949 3.025 1.00 95.19 98 ALA A C 1
ATOM 690 O O . ALA A 1 98 ? 19.121 -7.844 2.186 1.00 95.19 98 ALA A O 1
ATOM 691 N N . TRP A 1 99 ? 18.657 -7.056 4.240 1.00 95.19 99 TRP A N 1
ATOM 692 C CA . TRP A 1 99 ? 17.892 -8.224 4.667 1.00 95.19 99 TRP A CA 1
ATOM 693 C C . TRP A 1 99 ? 16.593 -8.363 3.869 1.00 95.19 99 TRP A C 1
ATOM 695 O O . TRP A 1 99 ? 16.248 -9.462 3.441 1.00 95.19 99 TRP A O 1
ATOM 705 N N . MET A 1 100 ? 15.896 -7.252 3.612 1.00 95.50 100 MET A N 1
ATOM 706 C CA . MET A 1 100 ? 14.675 -7.258 2.806 1.00 95.50 100 MET A CA 1
ATOM 707 C C . MET A 1 100 ? 14.929 -7.727 1.374 1.00 95.50 100 MET A C 1
ATOM 709 O O . MET A 1 100 ? 14.153 -8.531 0.861 1.00 95.50 100 MET A O 1
ATOM 713 N N . LEU A 1 101 ? 16.016 -7.277 0.741 1.00 93.94 101 LEU A N 1
ATOM 714 C CA . LEU A 1 101 ? 16.409 -7.741 -0.592 1.00 93.94 101 LEU A CA 1
ATOM 715 C C . LEU A 1 101 ? 16.705 -9.248 -0.607 1.00 93.94 101 LEU A C 1
ATOM 717 O O . LEU A 1 101 ? 16.235 -9.940 -1.502 1.00 93.94 101 LEU A O 1
ATOM 721 N N . ASP A 1 102 ? 17.409 -9.767 0.404 1.00 93.38 102 ASP A N 1
ATOM 722 C CA . ASP A 1 102 ? 17.697 -11.205 0.536 1.00 93.38 102 ASP A CA 1
ATOM 723 C C . ASP A 1 102 ? 16.428 -12.051 0.749 1.00 93.38 102 ASP A C 1
ATOM 725 O O . ASP A 1 102 ? 16.308 -13.155 0.219 1.00 93.38 102 ASP A O 1
ATOM 729 N N . LYS A 1 103 ? 15.454 -11.545 1.519 1.00 92.56 103 LYS A N 1
ATOM 730 C CA . LYS A 1 103 ? 14.225 -12.284 1.870 1.00 92.56 103 LYS A CA 1
ATOM 731 C C . LYS A 1 103 ? 13.066 -12.123 0.901 1.00 92.56 103 LYS A C 1
ATOM 733 O O . LYS A 1 103 ? 12.107 -12.887 0.992 1.00 92.56 103 LYS A O 1
ATOM 738 N N . SER A 1 104 ? 13.146 -11.192 -0.039 1.00 90.88 104 SER A N 1
ATOM 739 C CA . SER A 1 104 ? 12.115 -10.986 -1.061 1.00 90.88 104 SER A CA 1
ATOM 740 C C . SER A 1 104 ? 12.264 -11.987 -2.211 1.00 90.88 104 SER A C 1
ATOM 742 O O . SER A 1 104 ? 12.416 -11.605 -3.366 1.00 90.88 104 SER A O 1
ATOM 744 N N . THR A 1 105 ? 12.265 -13.283 -1.891 1.00 88.38 105 THR A N 1
ATOM 745 C CA . THR A 1 105 ? 12.402 -14.360 -2.879 1.00 88.38 105 THR A CA 1
ATOM 746 C C . THR A 1 105 ? 11.118 -14.526 -3.710 1.00 88.38 105 THR A C 1
ATOM 748 O O . THR A 1 105 ? 10.041 -14.112 -3.260 1.00 88.38 105 THR A O 1
ATOM 751 N N . PRO A 1 106 ? 11.185 -15.194 -4.883 1.00 86.62 106 PRO A N 1
ATOM 752 C CA . PRO A 1 106 ? 10.015 -15.478 -5.722 1.00 86.62 106 PRO A CA 1
ATOM 753 C C . PRO A 1 106 ? 8.870 -16.222 -5.014 1.00 86.62 106 PRO A C 1
ATOM 755 O O . PRO A 1 106 ? 7.724 -16.157 -5.449 1.00 86.62 106 PRO A O 1
ATOM 758 N N . GLU A 1 107 ? 9.168 -16.922 -3.913 1.00 87.94 107 GLU A N 1
ATOM 759 C CA . GLU A 1 107 ? 8.170 -17.602 -3.077 1.00 87.94 107 GLU A CA 1
ATOM 760 C C . GLU A 1 107 ? 7.250 -16.618 -2.336 1.00 87.94 107 GLU A C 1
ATOM 762 O O . GLU A 1 107 ? 6.086 -16.930 -2.085 1.00 87.94 107 GLU A O 1
ATOM 767 N N . PHE A 1 108 ? 7.759 -15.431 -1.987 1.00 86.88 108 PHE A N 1
ATOM 768 C CA . PHE A 1 108 ? 7.019 -14.406 -1.244 1.00 86.88 108 PHE A CA 1
ATOM 769 C C . PHE A 1 108 ? 6.529 -13.267 -2.133 1.00 86.88 108 PHE A C 1
ATOM 771 O O . PHE A 1 108 ? 5.451 -12.718 -1.893 1.00 86.88 108 PHE A O 1
ATOM 778 N N . VAL A 1 109 ? 7.315 -12.900 -3.143 1.00 90.62 109 VAL A N 1
ATOM 779 C CA . VAL A 1 109 ? 6.984 -11.844 -4.099 1.00 90.62 109 VAL A CA 1
ATOM 780 C C . VAL A 1 109 ? 7.141 -12.425 -5.501 1.00 90.62 109 VAL A C 1
ATOM 782 O O . VAL A 1 109 ? 8.274 -12.679 -5.901 1.00 90.62 109 VAL A O 1
ATOM 785 N N . PRO A 1 110 ? 6.043 -12.638 -6.251 1.00 92.12 110 PRO A N 1
ATOM 786 C CA . PRO A 1 110 ? 6.119 -13.109 -7.629 1.00 92.12 110 PRO A CA 1
ATOM 787 C C . PRO A 1 110 ? 7.083 -12.258 -8.460 1.00 92.12 110 PRO A C 1
ATOM 789 O O . PRO A 1 110 ? 7.143 -11.042 -8.275 1.00 92.12 110 PRO A O 1
ATOM 792 N N . GLU A 1 111 ? 7.805 -12.888 -9.386 1.00 91.00 111 GLU A N 1
ATOM 793 C CA . GLU A 1 111 ? 8.844 -12.234 -10.193 1.00 91.00 111 GLU A CA 1
ATOM 794 C C . GLU A 1 111 ? 8.312 -10.990 -10.925 1.00 91.00 111 GLU A C 1
ATOM 796 O O . GLU A 1 111 ? 8.921 -9.924 -10.847 1.00 91.00 111 GLU A O 1
ATOM 801 N N . ASP A 1 112 ? 7.101 -11.084 -11.483 1.00 89.62 112 ASP A N 1
ATOM 802 C CA . ASP A 1 112 ? 6.406 -9.985 -12.171 1.00 89.62 112 ASP A CA 1
ATOM 803 C C . ASP A 1 112 ? 6.103 -8.777 -11.265 1.00 89.62 112 ASP A C 1
ATOM 805 O O . ASP A 1 112 ? 5.876 -7.668 -11.740 1.00 89.62 112 ASP A O 1
ATOM 809 N N . LEU A 1 113 ? 6.070 -8.970 -9.944 1.00 93.00 113 LEU A N 1
ATOM 810 C CA . LEU A 1 113 ? 5.809 -7.909 -8.969 1.00 93.00 113 LEU A CA 1
ATOM 811 C C . LEU A 1 113 ? 7.080 -7.422 -8.277 1.00 93.00 113 LEU A C 1
ATOM 813 O O . LEU A 1 113 ? 7.036 -6.389 -7.608 1.00 93.00 113 LEU A O 1
ATOM 817 N N . TYR A 1 114 ? 8.199 -8.137 -8.409 1.00 93.56 114 TYR A N 1
ATOM 818 C CA . TYR A 1 114 ? 9.412 -7.889 -7.633 1.00 93.56 114 TYR A CA 1
ATOM 819 C C . TYR A 1 114 ? 9.978 -6.483 -7.862 1.00 93.56 114 TYR A C 1
ATOM 821 O O . TYR A 1 114 ? 10.283 -5.762 -6.907 1.00 93.56 114 TYR A O 1
ATOM 829 N N . LEU A 1 115 ? 10.070 -6.047 -9.120 1.00 92.50 115 LEU A N 1
ATOM 830 C CA . LEU A 1 115 ? 10.586 -4.718 -9.461 1.00 92.50 115 LEU A CA 1
ATOM 831 C C . LEU A 1 115 ? 9.667 -3.601 -8.964 1.00 92.50 115 LEU A C 1
ATOM 833 O O . LEU A 1 115 ? 10.131 -2.647 -8.342 1.00 92.50 115 LEU A O 1
ATOM 837 N N . GLY A 1 116 ? 8.358 -3.741 -9.164 1.00 93.62 116 GLY A N 1
ATOM 838 C CA . GLY A 1 116 ? 7.374 -2.792 -8.649 1.00 93.62 116 GLY A CA 1
ATOM 839 C C . GLY A 1 116 ? 7.393 -2.696 -7.124 1.00 93.62 116 GLY A C 1
ATOM 840 O O . GLY A 1 116 ? 7.439 -1.601 -6.562 1.00 93.62 116 GLY A O 1
ATOM 841 N N . TYR A 1 117 ? 7.434 -3.846 -6.451 1.00 94.56 117 TYR A N 1
ATOM 842 C CA . TYR A 1 117 ? 7.519 -3.971 -4.999 1.00 94.56 117 TYR A CA 1
ATOM 843 C C . TYR A 1 117 ? 8.774 -3.297 -4.430 1.00 94.56 117 TYR A C 1
ATOM 845 O O . TYR A 1 117 ? 8.672 -2.454 -3.535 1.00 94.56 117 TYR A O 1
ATOM 853 N N . THR A 1 118 ? 9.951 -3.623 -4.967 1.00 94.12 118 THR A N 1
ATOM 854 C CA . THR A 1 118 ? 11.226 -3.044 -4.515 1.00 94.12 118 THR A CA 1
ATOM 855 C C . THR A 1 118 ? 11.297 -1.546 -4.800 1.00 94.12 118 THR A C 1
ATOM 857 O O . THR A 1 118 ? 11.752 -0.784 -3.948 1.00 94.12 118 THR A O 1
ATOM 860 N N . ASN A 1 119 ? 10.773 -1.085 -5.938 1.00 93.12 119 ASN A N 1
ATOM 861 C CA . ASN A 1 119 ? 10.724 0.337 -6.273 1.00 93.12 119 ASN A CA 1
ATOM 862 C C . ASN A 1 119 ? 9.772 1.113 -5.344 1.00 93.12 119 ASN A C 1
ATOM 864 O O . ASN A 1 119 ? 10.118 2.181 -4.836 1.00 93.12 119 ASN A O 1
ATOM 868 N N . MET A 1 120 ? 8.589 0.569 -5.053 1.00 95.00 120 MET A N 1
ATOM 869 C CA . MET A 1 120 ? 7.672 1.146 -4.064 1.00 95.00 120 MET A CA 1
ATOM 870 C C . MET A 1 120 ? 8.305 1.227 -2.675 1.00 95.00 120 MET A C 1
ATOM 872 O O . MET A 1 120 ? 8.136 2.220 -1.964 1.00 95.00 120 MET A O 1
ATOM 876 N N . ALA A 1 121 ? 9.029 0.185 -2.276 1.00 94.25 121 ALA A N 1
ATOM 877 C CA . ALA A 1 121 ? 9.724 0.154 -1.004 1.00 94.25 121 ALA A CA 1
ATOM 878 C C . ALA A 1 121 ? 10.845 1.198 -0.928 1.00 94.25 121 ALA A C 1
ATOM 880 O O . ALA A 1 121 ? 10.879 1.981 0.021 1.00 94.25 121 ALA A O 1
ATOM 881 N N . ALA A 1 122 ? 11.698 1.268 -1.954 1.00 91.19 122 ALA A N 1
ATOM 882 C CA . ALA A 1 122 ? 12.800 2.223 -2.040 1.00 91.19 122 ALA A CA 1
ATOM 883 C C . ALA A 1 122 ? 12.321 3.685 -2.016 1.00 91.19 122 ALA A C 1
ATOM 885 O O . ALA A 1 122 ? 12.963 4.535 -1.405 1.00 91.19 122 ALA A O 1
ATOM 886 N N . ASN A 1 123 ? 11.162 3.977 -2.617 1.00 93.06 123 ASN A N 1
ATOM 887 C CA . ASN A 1 123 ? 10.555 5.313 -2.604 1.00 93.06 123 ASN A CA 1
ATOM 888 C C . ASN A 1 123 ? 9.718 5.607 -1.342 1.00 93.06 123 ASN A C 1
ATOM 890 O O . ASN A 1 123 ? 9.073 6.653 -1.252 1.00 93.06 123 ASN A O 1
ATOM 894 N N . GLY A 1 124 ? 9.672 4.690 -0.371 1.00 94.44 124 GLY A N 1
ATOM 895 C CA . GLY A 1 124 ? 8.908 4.863 0.867 1.00 94.44 124 GLY A CA 1
ATOM 896 C C . GLY A 1 124 ? 7.386 4.809 0.686 1.00 94.44 124 GLY A C 1
ATOM 897 O O . GLY A 1 124 ? 6.645 5.192 1.594 1.00 94.44 124 GLY A O 1
ATOM 898 N N . THR A 1 125 ? 6.886 4.316 -0.452 1.00 95.81 125 THR A N 1
ATOM 899 C CA . THR A 1 125 ? 5.450 4.273 -0.769 1.00 95.81 125 THR A CA 1
ATOM 900 C C . THR A 1 125 ? 4.665 3.453 0.257 1.00 95.81 125 THR A C 1
ATOM 902 O O . THR A 1 125 ? 3.619 3.905 0.726 1.00 95.81 125 THR A O 1
ATOM 905 N N . PHE A 1 126 ? 5.188 2.294 0.680 1.00 95.56 126 PHE A N 1
ATOM 906 C CA . PHE A 1 126 ? 4.562 1.479 1.732 1.00 95.56 126 PHE A CA 1
ATOM 907 C C . PHE A 1 126 ? 4.447 2.231 3.061 1.00 95.56 126 PHE A C 1
ATOM 909 O O . PHE A 1 126 ? 3.401 2.170 3.708 1.00 95.56 126 PHE A O 1
ATOM 916 N N . MET A 1 127 ? 5.478 2.994 3.435 1.00 96.50 127 MET A N 1
ATOM 917 C CA . MET A 1 127 ? 5.476 3.776 4.670 1.00 96.50 127 MET A CA 1
ATOM 918 C C . MET A 1 127 ? 4.439 4.902 4.613 1.00 96.50 127 MET A C 1
ATOM 920 O O . MET A 1 127 ? 3.651 5.054 5.545 1.00 96.50 127 MET A O 1
ATOM 924 N N . ILE A 1 128 ? 4.386 5.649 3.506 1.00 97.69 128 ILE A N 1
ATOM 925 C CA . ILE A 1 128 ? 3.436 6.756 3.315 1.00 97.69 128 ILE A CA 1
ATOM 926 C C . ILE A 1 128 ? 1.990 6.249 3.361 1.00 97.69 128 ILE A C 1
ATOM 928 O O . ILE A 1 128 ? 1.173 6.778 4.119 1.00 97.69 128 ILE A O 1
ATOM 932 N N . ILE A 1 129 ? 1.672 5.204 2.589 1.00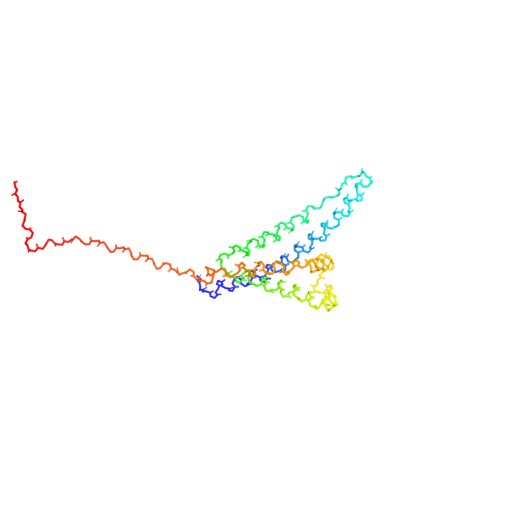 96.81 129 ILE A N 1
ATOM 933 C CA . ILE A 1 129 ? 0.328 4.605 2.570 1.00 96.81 129 ILE A CA 1
ATOM 934 C C . ILE A 1 129 ? -0.008 4.024 3.945 1.00 96.81 129 ILE A C 1
ATOM 936 O O . ILE A 1 129 ? -1.104 4.253 4.459 1.00 96.81 129 ILE A O 1
ATOM 940 N N . GLY A 1 130 ? 0.942 3.321 4.564 1.00 96.81 130 GLY A N 1
ATOM 941 C CA . GLY A 1 130 ? 0.792 2.740 5.892 1.00 96.81 130 GLY A CA 1
ATOM 942 C C . GLY A 1 130 ? 0.393 3.781 6.936 1.00 96.81 130 GLY A C 1
ATOM 943 O O . GLY A 1 130 ? -0.643 3.653 7.594 1.00 96.81 130 GLY A O 1
ATOM 944 N N . VAL A 1 131 ? 1.161 4.869 7.024 1.00 97.50 131 VAL A N 1
ATOM 945 C CA . VAL A 1 131 ? 0.888 5.992 7.932 1.00 97.50 131 VAL A CA 1
ATOM 946 C C . VAL A 1 131 ? -0.465 6.634 7.628 1.00 97.50 131 VAL A C 1
ATOM 948 O O . VAL A 1 131 ? -1.251 6.844 8.551 1.00 97.50 131 VAL A O 1
ATOM 951 N N . ALA A 1 132 ? -0.785 6.897 6.358 1.00 96.62 132 ALA A N 1
ATOM 952 C CA . ALA A 1 132 ? -2.070 7.484 5.978 1.00 96.62 132 ALA A CA 1
ATOM 953 C C . ALA A 1 132 ? -3.263 6.618 6.430 1.00 96.62 132 ALA A C 1
ATOM 955 O O . ALA A 1 132 ? -4.248 7.134 6.967 1.00 96.62 132 ALA A O 1
ATOM 956 N N . LEU A 1 133 ? -3.162 5.295 6.280 1.00 95.94 133 LEU A N 1
ATOM 957 C CA . LEU A 1 133 ? -4.191 4.340 6.697 1.00 95.94 133 LEU A CA 1
ATOM 958 C C . LEU A 1 133 ? -4.311 4.214 8.223 1.00 95.94 133 LEU A C 1
ATOM 960 O O . LEU A 1 133 ? -5.430 4.119 8.746 1.00 95.94 133 LEU A O 1
ATOM 964 N N . VAL A 1 134 ? -3.187 4.271 8.947 1.00 96.38 134 VAL A N 1
ATOM 965 C CA . VAL A 1 134 ? -3.182 4.347 10.416 1.00 96.38 134 VAL A CA 1
ATOM 966 C C . VAL A 1 134 ? -3.880 5.622 10.868 1.00 96.38 134 VAL A C 1
ATOM 968 O O . VAL A 1 134 ? -4.818 5.539 11.659 1.00 96.38 134 VAL A O 1
ATOM 971 N N . VAL A 1 135 ? -3.516 6.783 10.320 1.00 95.31 135 VAL A N 1
ATOM 972 C CA . VAL A 1 135 ? -4.154 8.067 10.650 1.00 95.31 135 VAL A CA 1
ATOM 973 C C . VAL A 1 135 ? -5.659 8.020 10.368 1.00 95.31 135 VAL A C 1
ATOM 975 O O . VAL A 1 135 ? -6.459 8.412 11.221 1.00 95.31 135 VAL A O 1
ATOM 978 N N . ALA A 1 136 ? -6.075 7.448 9.234 1.00 91.56 136 ALA A N 1
ATOM 979 C CA . ALA A 1 136 ? -7.489 7.263 8.904 1.00 91.56 136 ALA A CA 1
ATOM 980 C C . ALA A 1 136 ? -8.245 6.375 9.919 1.00 91.56 136 ALA A C 1
ATOM 982 O O . ALA A 1 136 ? -9.449 6.553 10.139 1.00 91.56 136 ALA A O 1
ATOM 983 N N . SER A 1 137 ? -7.555 5.433 10.573 1.00 92.00 137 SER A N 1
ATOM 984 C CA . SER A 1 137 ? -8.146 4.540 11.582 1.00 92.00 137 SER A CA 1
ATOM 985 C C . SER A 1 137 ? -8.391 5.206 12.946 1.00 92.00 137 SER A C 1
ATOM 987 O O . SER A 1 137 ? -9.233 4.734 13.717 1.00 92.00 137 SER A O 1
ATOM 989 N N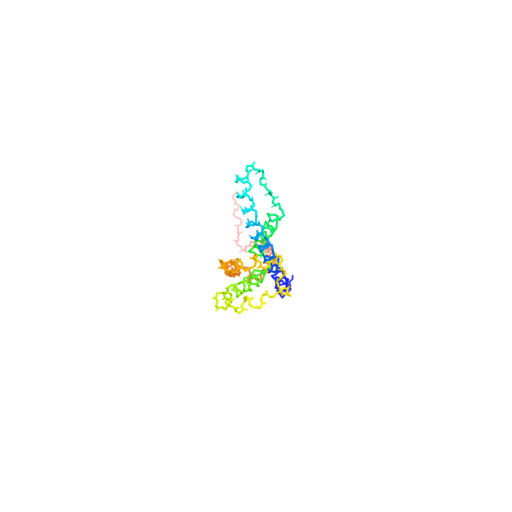 . LEU A 1 138 ? -7.715 6.325 13.240 1.00 90.81 138 LEU A N 1
ATOM 990 C CA . LEU A 1 138 ? -7.770 6.995 14.546 1.00 90.81 138 LEU A CA 1
ATOM 991 C C . LEU A 1 138 ? -9.079 7.757 14.798 1.00 90.81 138 LEU A C 1
ATOM 993 O O . LEU A 1 138 ? -9.322 8.197 15.920 1.00 90.81 138 LEU A O 1
ATOM 997 N N . SER A 1 139 ? -9.949 7.907 13.791 1.00 85.94 139 SER A N 1
ATOM 998 C CA . SER A 1 139 ? -11.221 8.623 13.937 1.00 85.94 139 SER A CA 1
ATOM 999 C C . SER A 1 139 ? -12.079 8.027 15.075 1.00 85.94 139 SER A C 1
ATOM 1001 O O . SER A 1 139 ? -12.593 6.909 14.935 1.00 85.94 139 SER A O 1
ATOM 1003 N N . PRO A 1 140 ? -12.326 8.759 16.186 1.00 74.62 140 PRO A N 1
ATOM 1004 C CA . PRO A 1 140 ? -13.002 8.211 17.371 1.00 74.62 140 PRO A CA 1
ATOM 1005 C C . PRO A 1 140 ? -14.422 7.705 17.093 1.00 74.62 140 PRO A C 1
ATOM 1007 O O . PRO A 1 140 ? -14.922 6.801 17.766 1.00 74.62 140 PRO A O 1
ATOM 1010 N N . ARG A 1 141 ? -15.078 8.270 16.069 1.00 75.69 141 ARG A N 1
ATOM 1011 C CA . ARG A 1 141 ? -16.422 7.874 15.623 1.00 75.69 141 ARG A CA 1
ATOM 1012 C C . ARG A 1 141 ? -16.483 6.427 15.119 1.00 75.69 141 ARG A C 1
ATOM 1014 O O . ARG A 1 141 ? -17.560 5.849 15.141 1.00 75.69 141 ARG A O 1
ATOM 1021 N N . ARG A 1 142 ? -15.358 5.839 14.695 1.00 73.00 142 ARG A N 1
ATOM 1022 C CA . ARG A 1 142 ? -15.285 4.457 14.180 1.00 73.00 142 ARG A CA 1
ATOM 1023 C C . ARG A 1 142 ? -15.234 3.411 15.285 1.00 73.00 142 ARG A C 1
ATOM 1025 O O . ARG A 1 142 ? -15.771 2.316 15.142 1.00 73.00 142 ARG A O 1
ATOM 1032 N N . TRP A 1 143 ? -14.603 3.765 16.398 1.00 77.62 143 TRP A N 1
ATOM 1033 C CA . TRP A 1 143 ? -14.449 2.891 17.556 1.00 77.62 143 TRP A CA 1
ATOM 1034 C C . TRP A 1 143 ? -15.725 2.810 18.384 1.00 77.62 143 TRP A C 1
ATOM 1036 O O . TRP A 1 143 ? -16.069 1.751 18.904 1.00 77.62 143 TRP A O 1
ATOM 1046 N N . ARG A 1 144 ? -16.482 3.907 18.453 1.00 74.19 144 ARG A N 1
ATOM 1047 C CA . ARG A 1 144 ? -17.782 3.913 19.121 1.00 74.19 144 ARG A CA 1
ATOM 1048 C C . ARG A 1 144 ? -18.761 3.088 18.285 1.00 74.19 144 ARG A C 1
ATOM 1050 O O . ARG A 1 144 ? -19.032 3.401 17.127 1.00 74.19 144 ARG A O 1
ATOM 1057 N N . GLY A 1 145 ? -19.252 1.985 18.851 1.00 64.19 145 GLY A N 1
ATOM 1058 C CA . GLY A 1 145 ? -20.394 1.267 18.288 1.00 64.19 145 GLY A CA 1
ATOM 1059 C C . GLY A 1 145 ? -21.532 2.254 18.055 1.00 64.19 145 GLY A C 1
ATOM 1060 O O . GLY A 1 145 ? -21.704 3.175 18.858 1.00 64.19 145 GLY A O 1
ATOM 1061 N N . THR A 1 146 ? -22.289 2.091 16.966 1.00 61.50 146 THR A N 1
ATOM 1062 C CA . THR A 1 146 ? -23.595 2.741 16.856 1.00 61.50 146 THR A CA 1
ATOM 1063 C C . THR A 1 146 ? -24.342 2.314 18.108 1.00 61.50 146 THR A C 1
ATOM 1065 O O . THR A 1 146 ? -24.721 1.150 18.218 1.00 61.50 146 THR A O 1
ATOM 1068 N N . ARG A 1 147 ? -24.462 3.201 19.106 1.00 59.97 147 ARG A N 1
ATOM 1069 C CA . ARG A 1 147 ? -25.454 2.998 20.154 1.00 59.97 147 ARG A CA 1
ATOM 1070 C C . ARG A 1 147 ? -26.729 2.870 19.357 1.00 59.97 147 ARG A C 1
ATOM 1072 O O . ARG A 1 147 ? -27.068 3.820 18.653 1.00 59.97 147 ARG A O 1
ATOM 1079 N N . THR A 1 148 ? -27.330 1.682 19.351 1.00 57.69 148 THR A N 1
ATOM 1080 C CA . THR A 1 148 ? -28.712 1.528 18.924 1.00 57.69 148 THR A CA 1
ATOM 1081 C C . THR A 1 148 ? -29.411 2.695 19.586 1.00 57.69 148 THR A C 1
ATOM 1083 O O . THR A 1 148 ? -29.367 2.792 20.813 1.00 57.69 148 THR A O 1
ATOM 1086 N N . SER A 1 149 ? -29.858 3.669 18.795 1.00 57.25 149 SER A N 1
ATOM 1087 C CA . SER A 1 149 ? -30.729 4.703 19.312 1.00 57.25 149 SER A CA 1
ATOM 1088 C C . SER A 1 149 ? -31.865 3.905 19.909 1.00 57.25 149 SER A C 1
ATOM 1090 O O . SER A 1 149 ? -32.609 3.260 19.171 1.00 57.25 149 SER A O 1
ATOM 1092 N N . GLU A 1 150 ? -31.881 3.803 21.236 1.00 61.50 150 GLU A N 1
ATOM 1093 C CA . GLU A 1 150 ? -33.024 3.284 21.955 1.00 61.50 150 GLU A CA 1
ATOM 1094 C C . GLU A 1 150 ? -34.201 4.041 21.347 1.00 61.50 150 GLU A C 1
ATOM 1096 O O . GLU A 1 150 ? -34.092 5.273 21.240 1.00 61.50 150 GLU A O 1
ATOM 1101 N N . PRO A 1 151 ? -35.185 3.337 20.746 1.00 62.97 151 PRO A N 1
ATOM 1102 C CA . PRO A 1 151 ? -36.253 3.995 20.012 1.00 62.97 151 PRO A CA 1
ATOM 1103 C C . PRO A 1 151 ? -36.760 5.076 20.938 1.00 62.97 151 PRO A C 1
ATOM 1105 O O . PRO A 1 151 ? -37.129 4.751 22.064 1.00 62.97 151 PRO A O 1
ATOM 1108 N N . ALA A 1 152 ? -36.627 6.340 20.515 1.00 64.94 152 ALA A N 1
ATOM 1109 C CA . ALA A 1 152 ? -36.998 7.467 21.345 1.00 64.94 152 ALA A CA 1
ATOM 1110 C C . ALA A 1 152 ? -38.400 7.145 21.833 1.00 64.94 152 ALA A C 1
ATOM 1112 O O . ALA A 1 152 ? -39.312 7.055 21.006 1.00 64.94 152 ALA A O 1
ATOM 1113 N N . THR A 1 153 ? -38.532 6.829 23.126 1.00 62.66 153 THR A N 1
ATOM 1114 C CA . THR A 1 153 ? -39.825 6.575 23.739 1.00 62.66 153 THR A CA 1
ATOM 1115 C C . THR A 1 153 ? -40.647 7.765 23.308 1.00 62.66 153 THR A C 1
ATOM 1117 O O . THR A 1 153 ? -40.269 8.894 23.633 1.00 62.66 153 THR A O 1
ATOM 1120 N N . SER A 1 154 ? -41.648 7.529 22.449 1.00 67.50 154 SER A N 1
ATOM 1121 C CA . SER A 1 154 ? -42.499 8.604 21.950 1.00 67.50 154 SER A CA 1
ATOM 1122 C C . SER A 1 154 ? -42.850 9.455 23.159 1.00 67.50 154 SER A C 1
ATOM 1124 O O . SER A 1 154 ? -43.223 8.857 24.177 1.00 67.50 154 SER A O 1
ATOM 1126 N N . PRO A 1 155 ? -42.651 10.787 23.118 1.00 69.62 155 PRO A N 1
ATOM 1127 C CA . PRO A 1 155 ? -43.031 11.623 24.242 1.00 69.62 155 PRO A CA 1
ATOM 1128 C C . PRO A 1 155 ? -44.459 11.225 24.600 1.00 69.62 155 PRO A C 1
ATOM 1130 O O . PRO A 1 155 ? -45.326 11.207 23.722 1.00 69.62 155 PRO A O 1
ATOM 1133 N N . ALA A 1 156 ? -44.647 10.751 25.837 1.00 71.62 156 ALA A N 1
ATOM 1134 C CA . ALA A 1 156 ? -45.931 10.236 26.282 1.00 71.62 156 ALA A CA 1
ATOM 1135 C C . ALA A 1 156 ? -47.005 11.263 25.888 1.00 71.62 156 ALA A C 1
ATOM 1137 O O . ALA A 1 156 ? -46.750 12.460 26.069 1.00 71.62 156 ALA A O 1
ATOM 1138 N N . PRO A 1 157 ? -48.152 10.841 25.316 1.00 75.25 157 PRO A N 1
ATOM 1139 C CA . PRO A 1 157 ? -49.214 11.768 24.958 1.00 75.25 157 PRO A CA 1
ATOM 1140 C C . PRO A 1 157 ? -49.463 12.686 26.148 1.00 75.25 157 PRO A C 1
ATOM 1142 O O . PRO A 1 157 ? -49.698 12.194 27.253 1.00 75.25 157 PRO A O 1
ATOM 1145 N N . ILE A 1 158 ? -49.326 14.000 25.948 1.00 72.19 158 ILE A N 1
ATOM 1146 C CA . ILE A 1 158 ? -49.604 14.985 26.992 1.00 72.19 158 ILE A CA 1
ATOM 1147 C C . ILE A 1 158 ? -51.058 14.745 27.395 1.00 72.19 158 ILE A C 1
ATOM 1149 O O . ILE A 1 158 ? -51.975 15.050 26.635 1.00 72.19 158 ILE A O 1
ATOM 1153 N N . ALA A 1 159 ? -51.266 14.109 28.549 1.00 75.75 159 ALA A N 1
ATOM 1154 C CA . AL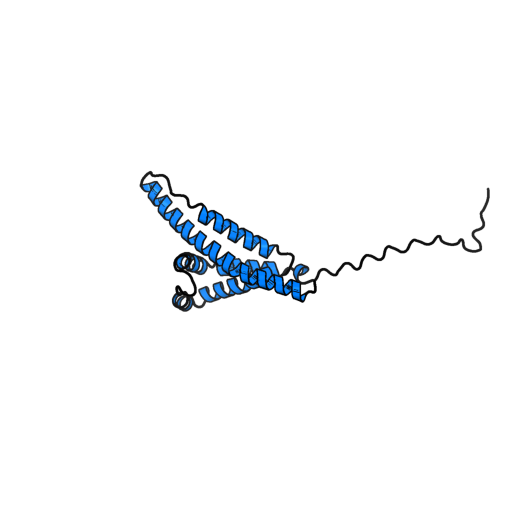A A 1 159 ? -52.604 13.862 29.049 1.00 75.75 159 ALA A CA 1
ATOM 1155 C C . ALA A 1 159 ? -53.284 15.227 29.249 1.00 75.75 159 ALA A C 1
ATOM 1157 O O . ALA A 1 159 ? -52.639 16.139 29.780 1.00 75.75 159 ALA A O 1
ATOM 1158 N N . PRO A 1 160 ? -54.556 15.394 28.839 1.00 77.31 160 PRO A N 1
ATOM 1159 C CA . PRO A 1 160 ? -55.294 16.620 29.095 1.00 77.31 160 PRO A CA 1
ATOM 1160 C C . PRO A 1 160 ? -55.218 16.943 30.585 1.00 77.31 160 PRO A C 1
ATOM 1162 O O . PRO A 1 160 ? -55.571 16.113 31.430 1.00 77.31 160 PRO A O 1
ATOM 1165 N N . ARG A 1 161 ? -54.709 18.131 30.915 1.00 73.81 161 ARG A N 1
ATOM 1166 C CA . ARG A 1 161 ? -54.654 18.610 32.295 1.00 73.81 161 ARG A CA 1
ATOM 1167 C C . ARG A 1 161 ? -56.098 18.663 32.797 1.00 73.81 161 ARG A C 1
ATOM 1169 O O . ARG A 1 161 ? -56.906 19.388 32.224 1.00 73.81 161 ARG A O 1
ATOM 1176 N N . LYS A 1 162 ? -56.448 17.869 33.816 1.00 72.56 162 LYS A N 1
ATOM 1177 C CA . LYS A 1 162 ? -57.739 18.045 34.493 1.00 72.56 162 LYS A CA 1
ATOM 1178 C C . LYS A 1 162 ? -57.749 19.455 35.100 1.00 72.56 162 LYS A C 1
ATOM 1180 O O . LYS A 1 162 ? -56.774 19.774 35.787 1.00 72.56 162 LYS A O 1
ATOM 1185 N N . PRO A 1 163 ? -58.791 20.269 34.855 1.00 74.44 163 PRO A N 1
ATOM 1186 C CA . PRO A 1 163 ? -58.953 21.553 35.524 1.00 74.44 163 PRO A CA 1
ATOM 1187 C C . PRO A 1 163 ? -58.866 21.351 37.035 1.00 74.44 163 PRO A C 1
ATOM 1189 O O . PRO A 1 163 ? -59.429 20.391 37.576 1.00 74.44 163 PRO A O 1
ATOM 1192 N N . GLY A 1 164 ? -58.098 22.210 37.699 1.00 77.81 164 GLY A N 1
ATOM 1193 C CA . GLY A 1 164 ? -58.027 22.206 39.154 1.00 77.81 164 GLY A CA 1
ATOM 1194 C C . GLY A 1 164 ? -59.388 22.600 39.742 1.00 77.81 164 GLY A C 1
ATOM 1195 O O . GLY A 1 164 ? -60.106 23.384 39.120 1.00 77.81 164 GLY A O 1
ATOM 1196 N N . PRO A 1 165 ? -59.768 22.094 40.927 1.00 67.50 165 PRO A N 1
ATOM 1197 C CA . PRO A 1 165 ? -60.950 22.597 41.616 1.00 67.50 165 PRO A CA 1
ATOM 1198 C C . PRO A 1 165 ? -60.698 24.073 41.969 1.00 67.50 165 PRO A C 1
ATOM 1200 O O . PRO A 1 165 ? -59.872 24.354 42.836 1.00 67.50 165 PRO A O 1
ATOM 1203 N N . GLY A 1 166 ? -61.348 24.995 41.253 1.00 64.69 166 GLY A N 1
ATOM 1204 C CA . GLY A 1 166 ? -61.214 26.448 41.432 1.00 64.69 166 GLY A CA 1
ATOM 1205 C C . GLY A 1 166 ? -60.897 27.252 40.164 1.00 64.69 166 GLY A C 1
ATOM 1206 O O . GLY A 1 166 ? -60.767 28.469 40.251 1.00 64.69 166 GLY A O 1
ATOM 1207 N N . GLU A 1 167 ? -60.766 26.621 38.991 1.00 63.91 167 GLU A N 1
ATOM 1208 C CA . GLU A 1 167 ? -60.808 27.355 37.715 1.00 63.91 167 GLU A CA 1
ATOM 1209 C C . GLU A 1 167 ? -62.269 27.665 37.366 1.00 63.91 167 GLU A C 1
ATOM 1211 O O . GLU A 1 167 ? -62.906 26.992 36.556 1.00 63.91 167 GLU A O 1
ATOM 1216 N N . ASP A 1 168 ? -62.815 28.661 38.060 1.00 62.66 168 ASP A N 1
ATOM 1217 C CA . ASP A 1 168 ? -64.159 29.167 37.834 1.00 62.66 168 ASP A CA 1
ATOM 1218 C C . ASP A 1 168 ? -64.219 29.828 36.452 1.00 62.66 168 ASP A C 1
ATOM 1220 O O . ASP A 1 168 ? -63.486 30.771 36.140 1.00 62.66 168 ASP A O 1
ATOM 1224 N N . VAL A 1 169 ? -65.099 29.298 35.605 1.00 62.62 169 VAL A N 1
ATOM 1225 C CA . VAL A 1 169 ? -65.461 29.886 34.318 1.00 62.62 169 VAL A CA 1
ATOM 1226 C C . VAL A 1 169 ? -66.135 31.225 34.608 1.00 62.62 169 VAL A C 1
ATOM 1228 O O . VAL A 1 169 ? -67.285 31.273 35.037 1.00 62.62 169 VAL A O 1
ATOM 1231 N N . VAL A 1 170 ? -65.410 32.322 34.395 1.00 61.91 170 VAL A N 1
ATOM 1232 C CA . VAL A 1 170 ? -66.010 33.656 34.339 1.00 61.91 170 VAL A CA 1
ATOM 1233 C C . VAL A 1 170 ? -66.713 33.766 32.988 1.00 61.91 170 VAL A C 1
ATOM 1235 O O . VAL A 1 170 ? -66.088 34.091 31.979 1.00 61.91 170 VAL A O 1
ATOM 1238 N N . GLU A 1 171 ? -68.000 33.421 32.958 1.00 58.62 171 GLU A N 1
ATOM 1239 C CA . GLU A 1 171 ? -68.889 33.781 31.852 1.00 58.62 171 GLU A CA 1
ATOM 1240 C C . GLU A 1 171 ? -69.127 35.300 31.882 1.00 58.62 171 GLU A C 1
ATOM 1242 O O . GLU A 1 171 ? -69.418 35.872 32.936 1.00 58.62 171 GLU A O 1
ATOM 1247 N N . ALA A 1 172 ? -68.962 35.942 30.725 1.00 61.62 172 ALA A N 1
ATOM 1248 C CA . ALA A 1 172 ? -69.271 37.347 30.470 1.00 61.62 172 ALA A CA 1
ATOM 1249 C C . ALA A 1 172 ? -70.398 37.448 29.439 1.00 61.62 172 ALA A C 1
ATOM 1251 O O . ALA A 1 172 ? -70.415 36.596 28.518 1.00 61.62 172 ALA A O 1
#

pLDDT: mean 87.49, std 10.95, range [57.25, 97.69]

Radius of gyration: 28.32 Å; chains: 1; bounding box: 89×55×76 Å

Foldseek 3Di:
DPLVVLAVVLLVLQVVLQVLLLQLQLLLQVVVVVQVVQCVVCVVVVHDGDDDPVNVVSVVSSVVSLVCLLPPLRALNNLLSSLQVLQVLLVCCVPPVVVCVVPCDCVNAPPSRSNSNNVCSVVSVSNVSSNVSNVSSPPVSRVDDPPPPPPPPPPPPPPPPDDDVPPDPPDD

Sequence (172 aa):
MNNATRHGIGALIGVVATPLIAGCLAYSVDDVRLSVASGLQAKIDDVPAPHDWAALGLLLVGAAVIGLVVNARLSPLASLVPGVLGGALGVLWFLETAWMLDKSTPEFVPEDLYLGYTNMAANGTFMIIGVALVVASLSPRRWRGTRTSEPATSPAPIAPRKPGPGEDVVEA

Secondary structure (DSSP, 8-state):
--HHHHHHHHHHHHHHHHHHHHHHHHHHHHHHHHHHHHHHHHHHTT-PPP--HHHHHHHHHHHHHHHHHHH-SS-THHHHHHHHHHHHHHHHHHH-HHHHHHH--TTTS-HHHHHHHHHHHHTTHHHHHHHHHHHHHT-HHHHS----------PPP-PPPPPPTT------